Protein AF-A0A935U1V8-F1 (afdb_monomer_lite)

Foldseek 3Di:
DLVVLLVLLLVLLVLLVVLVHHHDNVSSSVLLVVLVVCCVVVVQDDDVVVDPPSVSSSVSSNVVSVVSSVVSNVVVVVVVVDDDDPDPPVPVSVVVVVVVVVVVVVLVVVLVVVCVVVVVVLLVLLVVLVVVPDDDPVSSCVRSVHDPVRVVVSVVVSVVSSVVSVVVVVVVVVVVPDD

Structure (mmCIF, N/CA/C/O backbone):
data_AF-A0A935U1V8-F1
#
_entry.id   AF-A0A935U1V8-F1
#
loop_
_atom_site.group_PDB
_atom_site.id
_atom_site.type_symbol
_atom_site.label_atom_id
_atom_site.label_alt_id
_atom_site.label_comp_id
_atom_site.label_asym_id
_atom_site.label_entity_id
_atom_site.label_seq_id
_atom_site.pdbx_PDB_ins_code
_atom_site.Cartn_x
_atom_site.Cartn_y
_atom_site.Cartn_z
_atom_site.occupancy
_atom_site.B_iso_or_equiv
_atom_site.auth_seq_id
_atom_site.auth_comp_id
_atom_site.auth_asym_id
_atom_site.auth_atom_id
_atom_site.pdbx_PDB_model_num
ATOM 1 N N . MET A 1 1 ? -15.688 22.331 13.327 1.00 74.25 1 MET A N 1
ATOM 2 C CA . MET A 1 1 ? -15.509 20.910 12.973 1.00 74.25 1 MET A CA 1
ATOM 3 C C . MET A 1 1 ? -14.771 20.732 11.642 1.00 74.25 1 MET A C 1
ATOM 5 O O . MET A 1 1 ? -13.612 20.353 11.682 1.00 74.25 1 MET A O 1
ATOM 9 N N . LEU A 1 2 ? -15.346 21.117 10.491 1.00 77.44 2 LEU A N 1
ATOM 10 C CA . LEU A 1 2 ? -14.713 20.985 9.157 1.00 77.44 2 LEU A CA 1
ATOM 11 C C . LEU A 1 2 ? -13.262 21.507 9.075 1.00 77.44 2 LEU A C 1
ATOM 13 O O . LEU A 1 2 ? -12.380 20.807 8.590 1.00 77.44 2 LEU A O 1
ATOM 17 N N . ARG A 1 3 ? -12.987 22.697 9.631 1.00 84.56 3 ARG A N 1
ATOM 18 C CA . ARG A 1 3 ? -11.635 23.295 9.651 1.00 84.56 3 ARG A CA 1
ATOM 19 C C . ARG A 1 3 ? -10.579 22.448 10.373 1.00 84.56 3 ARG A C 1
ATOM 21 O O . ARG A 1 3 ? -9.404 22.580 10.062 1.00 84.56 3 ARG A O 1
ATOM 28 N N . ARG A 1 4 ? -10.981 21.611 11.335 1.00 90.25 4 ARG A N 1
ATOM 29 C CA . ARG A 1 4 ? -10.056 20.770 12.111 1.00 90.25 4 ARG A CA 1
ATOM 30 C C . ARG A 1 4 ? -9.816 19.407 11.462 1.00 90.25 4 ARG A C 1
ATOM 32 O O . ARG A 1 4 ? -8.716 18.879 11.566 1.00 90.25 4 ARG A O 1
ATOM 39 N N . CYS A 1 5 ? -10.797 18.885 10.724 1.00 92.12 5 CYS A N 1
ATOM 40 C CA . CYS A 1 5 ? -10.649 17.631 9.981 1.00 92.12 5 CYS A CA 1
ATOM 41 C C . CYS A 1 5 ? -9.887 17.814 8.658 1.00 92.12 5 CYS A C 1
ATOM 43 O O . CYS A 1 5 ? -9.218 16.886 8.206 1.00 92.12 5 CYS A O 1
ATOM 45 N N . LEU A 1 6 ? -9.953 19.005 8.049 1.00 93.88 6 LEU A N 1
ATOM 46 C CA . LEU A 1 6 ? -9.386 19.256 6.721 1.00 93.88 6 LEU A CA 1
ATOM 47 C C . LEU A 1 6 ? -7.869 18.994 6.628 1.00 93.88 6 LEU A C 1
ATOM 49 O O . LEU A 1 6 ? -7.476 18.295 5.703 1.00 93.88 6 LEU A O 1
ATOM 53 N N . PRO A 1 7 ? -7.005 19.419 7.575 1.00 94.94 7 PRO A N 1
ATOM 54 C CA . PRO A 1 7 ? -5.573 19.105 7.505 1.00 94.94 7 PRO A CA 1
ATOM 55 C C . PRO A 1 7 ? -5.276 17.599 7.511 1.00 94.94 7 PRO A C 1
ATOM 57 O O . PRO A 1 7 ? -4.349 17.137 6.843 1.00 94.94 7 PRO A O 1
ATOM 60 N N . VAL A 1 8 ? -6.072 16.817 8.250 1.00 94.44 8 VAL A N 1
ATOM 61 C CA . VAL A 1 8 ? -5.952 15.354 8.270 1.00 94.44 8 VAL A CA 1
ATOM 62 C C . VAL A 1 8 ? -6.402 14.771 6.936 1.00 94.44 8 VAL A C 1
ATOM 64 O O . VAL A 1 8 ? -5.700 13.928 6.379 1.00 94.44 8 VAL A O 1
ATOM 67 N N . ALA A 1 9 ? -7.529 15.244 6.406 1.00 95.25 9 ALA A N 1
ATOM 68 C CA . ALA A 1 9 ? -8.041 14.814 5.113 1.00 95.25 9 ALA A CA 1
ATOM 69 C C . ALA A 1 9 ? -7.082 15.159 3.967 1.00 95.25 9 ALA A C 1
ATOM 71 O O . ALA A 1 9 ? -6.864 14.320 3.103 1.00 95.25 9 ALA A O 1
ATOM 72 N N . THR A 1 10 ? -6.421 16.319 4.000 1.00 95.75 10 THR A N 1
ATOM 73 C CA . THR A 1 10 ? -5.388 16.697 3.024 1.00 95.75 10 THR A CA 1
ATOM 74 C C . THR A 1 10 ? -4.215 15.727 3.053 1.00 95.75 10 THR A C 1
ATOM 76 O O . THR A 1 10 ? -3.789 15.247 2.005 1.00 95.75 10 THR A O 1
ATOM 79 N N . ARG A 1 11 ? -3.719 15.375 4.245 1.00 94.69 11 ARG A N 1
ATOM 80 C CA . ARG A 1 11 ? -2.642 14.383 4.379 1.00 94.69 11 ARG A CA 1
ATOM 81 C C . ARG A 1 11 ? -3.075 13.005 3.872 1.00 94.69 11 ARG A C 1
ATOM 83 O O . ARG A 1 11 ? -2.288 12.308 3.241 1.00 94.69 11 ARG A O 1
ATOM 90 N N . CYS A 1 12 ? -4.323 12.623 4.126 1.00 95.00 12 CYS A N 1
ATOM 91 C CA . CYS A 1 12 ? -4.887 11.370 3.631 1.00 95.00 12 CYS A CA 1
ATOM 92 C C . CYS A 1 12 ? -5.038 11.374 2.103 1.00 95.00 12 CYS A C 1
ATOM 94 O O . CYS A 1 12 ? -4.641 10.410 1.464 1.00 95.00 12 CYS A O 1
ATOM 96 N N . ALA A 1 13 ? -5.520 12.467 1.509 1.00 94.44 13 ALA A N 1
ATOM 97 C CA . ALA A 1 13 ? -5.625 12.631 0.060 1.00 94.44 13 ALA A CA 1
ATOM 98 C C . ALA A 1 13 ? -4.249 12.589 -0.625 1.00 94.44 13 ALA A C 1
ATOM 100 O O . ALA A 1 13 ? -4.097 11.969 -1.672 1.00 94.44 13 ALA A O 1
ATOM 101 N N . GLN A 1 14 ? -3.219 13.189 -0.018 1.00 93.44 14 GLN A N 1
ATOM 102 C CA . GLN A 1 14 ? -1.837 13.072 -0.499 1.00 93.44 14 GLN A CA 1
ATOM 103 C C . GLN A 1 14 ? -1.340 11.623 -0.464 1.00 93.44 14 GLN A C 1
ATOM 105 O O . GLN A 1 14 ? -0.693 11.173 -1.405 1.00 93.44 14 GLN A O 1
ATOM 110 N N . TRP A 1 15 ? -1.657 10.879 0.595 1.00 90.38 15 TRP A N 1
ATOM 111 C CA . TRP A 1 15 ? -1.290 9.468 0.687 1.00 90.38 15 TRP A CA 1
ATOM 112 C C . TRP A 1 15 ? -2.028 8.604 -0.350 1.00 90.38 15 TRP A C 1
ATOM 114 O O . TRP A 1 15 ? -1.399 7.782 -1.015 1.00 90.38 15 TRP A O 1
ATOM 124 N N . ILE A 1 16 ? -3.326 8.836 -0.560 1.00 90.31 16 ILE A N 1
ATOM 125 C CA . ILE A 1 16 ? -4.102 8.184 -1.626 1.00 90.31 16 ILE A CA 1
ATOM 126 C C . ILE A 1 16 ? -3.464 8.462 -2.996 1.00 90.31 16 ILE A C 1
ATOM 128 O O . ILE A 1 16 ? -3.284 7.537 -3.786 1.00 90.31 16 ILE A O 1
ATOM 132 N N . ALA A 1 17 ? -3.043 9.704 -3.255 1.00 90.56 17 ALA A N 1
ATOM 133 C CA . ALA A 1 17 ? -2.364 10.080 -4.496 1.00 90.56 17 ALA A CA 1
ATOM 134 C C . ALA A 1 17 ? -1.037 9.338 -4.704 1.00 90.56 17 ALA A C 1
ATOM 136 O O . ALA A 1 17 ? -0.758 8.862 -5.800 1.00 90.56 17 ALA A O 1
ATOM 137 N N . GLN A 1 18 ? -0.247 9.161 -3.640 1.00 86.38 18 GLN A N 1
ATOM 138 C CA . GLN A 1 18 ? 0.978 8.351 -3.684 1.00 86.38 18 GLN A CA 1
ATOM 139 C C . GLN A 1 18 ? 0.708 6.874 -4.011 1.00 86.38 18 GLN A C 1
ATOM 141 O O . GLN A 1 18 ? 1.623 6.163 -4.414 1.00 86.38 18 GLN A O 1
ATOM 146 N N . CYS A 1 19 ? -0.533 6.412 -3.842 1.00 85.12 19 CYS A N 1
ATOM 147 C CA . CYS A 1 19 ? -0.981 5.068 -4.196 1.00 85.12 19 CYS A CA 1
ATOM 148 C C . CYS A 1 19 ? -1.738 5.022 -5.540 1.00 85.12 19 CYS A C 1
ATOM 150 O O . CYS A 1 19 ? -2.405 4.027 -5.808 1.00 85.12 19 CYS A O 1
ATOM 152 N N . GLY A 1 20 ? -1.674 6.079 -6.361 1.00 85.19 20 GLY A N 1
ATOM 153 C CA . GLY A 1 20 ? -2.333 6.146 -7.674 1.00 85.19 20 GLY A CA 1
ATOM 154 C C . GLY A 1 20 ? -3.813 6.551 -7.640 1.00 85.19 20 GLY A C 1
ATOM 155 O O . GLY A 1 20 ? -4.518 6.384 -8.631 1.00 85.19 20 GLY A O 1
ATOM 156 N N . GLY A 1 21 ? -4.317 7.052 -6.508 1.00 86.75 21 GLY A N 1
ATOM 157 C CA . GLY A 1 21 ? -5.671 7.603 -6.402 1.00 86.75 21 GLY A CA 1
ATOM 158 C C . GLY A 1 21 ? -5.745 9.112 -6.671 1.00 86.75 21 GLY A C 1
ATOM 159 O O . GLY A 1 21 ? -4.744 9.775 -6.940 1.00 86.75 21 GLY A O 1
ATOM 160 N N . MET A 1 22 ? -6.947 9.683 -6.569 1.00 84.44 22 MET A N 1
ATOM 161 C CA . MET A 1 22 ? -7.145 11.124 -6.743 1.00 84.44 22 MET A CA 1
ATOM 162 C C . MET A 1 22 ? -6.665 11.880 -5.497 1.00 84.44 22 MET A C 1
ATOM 164 O O . MET A 1 22 ? -7.126 11.625 -4.388 1.00 84.44 22 MET A O 1
ATOM 168 N N . GLY A 1 23 ? -5.724 12.806 -5.676 1.00 89.31 23 GLY A N 1
ATOM 169 C CA . GLY A 1 23 ? -5.209 13.665 -4.610 1.00 89.31 23 GLY A CA 1
ATOM 170 C C . GLY A 1 23 ? -5.842 15.053 -4.561 1.00 89.31 23 GLY A C 1
ATOM 171 O O . GLY A 1 23 ? -6.748 15.387 -5.319 1.00 89.31 23 GLY A O 1
ATOM 172 N N . GLY A 1 24 ? -5.288 15.902 -3.694 1.00 91.12 24 GLY A N 1
ATOM 173 C CA . GLY A 1 24 ? -5.556 17.341 -3.695 1.00 91.12 24 GLY A CA 1
ATOM 174 C C . GLY A 1 24 ? -6.667 17.802 -2.750 1.00 91.12 24 GLY A C 1
ATOM 175 O O . GLY A 1 24 ? -7.232 17.038 -1.967 1.00 91.12 24 GLY A O 1
ATOM 176 N N . GLU A 1 25 ? -6.940 19.107 -2.790 1.00 92.88 25 GLU A N 1
ATOM 177 C CA . GLU A 1 25 ? -7.855 19.765 -1.852 1.00 92.88 25 GLU A CA 1
ATOM 178 C C . GLU A 1 25 ? -9.313 19.338 -2.052 1.00 92.88 25 GLU A C 1
ATOM 180 O O . GLU A 1 25 ? -10.038 19.160 -1.073 1.00 92.88 25 GLU A O 1
ATOM 185 N N . LEU A 1 26 ? -9.740 19.134 -3.302 1.00 93.69 26 LEU A N 1
ATOM 186 C CA . LEU A 1 26 ? -11.098 18.683 -3.599 1.00 93.69 26 LEU A CA 1
ATOM 187 C C . LEU A 1 26 ? -11.368 17.319 -2.954 1.00 93.69 26 LEU A C 1
ATOM 189 O O . LEU A 1 26 ? -12.314 17.195 -2.178 1.00 93.69 26 LEU A O 1
ATOM 193 N N . ARG A 1 27 ? -10.463 16.349 -3.146 1.00 95.19 27 ARG A N 1
ATOM 194 C CA . ARG A 1 27 ? -10.563 15.032 -2.502 1.00 95.19 27 ARG A CA 1
ATOM 195 C C . ARG A 1 27 ? -10.555 15.134 -0.979 1.00 95.19 27 ARG A C 1
ATOM 197 O O . ARG A 1 27 ? -11.304 14.437 -0.303 1.00 95.19 27 ARG A O 1
ATOM 204 N N . ALA A 1 28 ? -9.735 16.020 -0.413 1.00 95.88 28 ALA A N 1
ATOM 205 C CA . ALA A 1 28 ? -9.728 16.244 1.030 1.00 95.88 28 ALA A CA 1
ATOM 206 C C . ALA A 1 28 ? -11.100 16.715 1.545 1.00 95.88 28 ALA A C 1
ATOM 208 O O . ALA A 1 28 ? -11.537 16.281 2.609 1.00 95.88 28 ALA A O 1
ATOM 209 N N . ARG A 1 29 ? -11.799 17.578 0.798 1.00 96.25 29 ARG A N 1
ATOM 210 C CA . ARG A 1 29 ? -13.157 18.021 1.149 1.00 96.25 29 ARG A CA 1
ATOM 211 C C . ARG A 1 29 ? -14.172 16.886 1.018 1.00 96.25 29 ARG A C 1
ATOM 213 O O . ARG A 1 29 ? -14.979 16.725 1.931 1.00 96.25 29 ARG A O 1
ATOM 220 N N . GLU A 1 30 ? -14.087 16.089 -0.044 1.00 96.56 30 GLU A N 1
ATOM 221 C CA . GLU A 1 30 ? -14.939 14.909 -0.249 1.00 96.56 30 GLU A CA 1
ATOM 222 C C . GLU A 1 30 ? -14.794 13.901 0.893 1.00 96.56 30 GLU A C 1
ATOM 224 O O . GLU A 1 30 ? -15.790 13.531 1.498 1.00 96.56 30 GLU A O 1
ATOM 229 N N . LEU A 1 31 ? -13.566 13.548 1.295 1.00 96.62 31 LEU A N 1
ATOM 230 C CA . LEU A 1 31 ? -13.332 12.618 2.409 1.00 96.62 31 LEU A CA 1
ATOM 231 C C . LEU A 1 31 ? -14.015 13.066 3.709 1.00 96.62 31 LEU A C 1
ATOM 233 O O . LEU A 1 31 ? -14.500 12.239 4.481 1.00 96.62 31 LEU A O 1
ATOM 237 N N . VAL A 1 32 ? -14.039 14.375 3.971 1.00 97.38 32 VAL A N 1
ATOM 238 C CA . VAL A 1 32 ? -14.717 14.924 5.151 1.00 97.38 32 VAL A CA 1
ATOM 239 C C . VAL A 1 32 ? -16.236 14.891 4.974 1.00 97.38 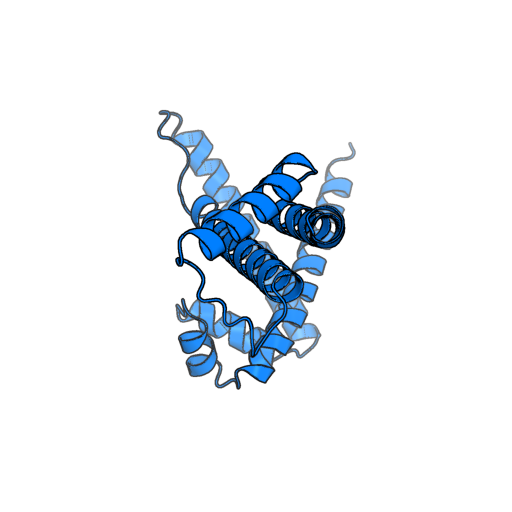32 VAL A C 1
ATOM 241 O O . VAL A 1 32 ? -16.942 14.577 5.932 1.00 97.38 32 VAL A O 1
ATOM 244 N N . GLN A 1 33 ? -16.743 15.224 3.784 1.00 96.81 33 GLN A N 1
ATOM 245 C CA . GLN A 1 33 ? -18.175 15.170 3.477 1.00 96.81 33 GLN A CA 1
ATOM 246 C C . GLN A 1 33 ? -18.715 13.742 3.573 1.00 96.81 33 GLN A C 1
ATOM 248 O O . GLN A 1 33 ? -19.730 13.547 4.235 1.00 96.81 33 GLN A O 1
ATOM 253 N N . ASP A 1 34 ? -18.005 12.767 3.011 1.00 96.81 34 ASP A N 1
ATOM 254 C CA . ASP A 1 34 ? -18.352 11.347 3.057 1.00 96.81 34 ASP A CA 1
ATOM 255 C C . ASP A 1 34 ? -18.424 10.858 4.502 1.00 96.81 34 ASP A C 1
ATOM 257 O O . ASP A 1 34 ? -19.451 10.343 4.931 1.00 96.81 34 ASP A O 1
ATOM 261 N N . ALA A 1 35 ? -17.378 11.108 5.298 1.00 97.06 35 ALA A N 1
ATOM 262 C CA . ALA A 1 35 ? -17.356 10.698 6.700 1.00 97.06 35 ALA A CA 1
ATOM 263 C C . ALA A 1 35 ? -18.522 11.310 7.500 1.00 97.06 35 ALA A C 1
ATOM 265 O O . ALA A 1 35 ? -19.161 10.625 8.295 1.00 97.06 35 ALA A O 1
ATOM 266 N N . LEU A 1 36 ? -18.829 12.594 7.282 1.00 96.75 36 LEU A N 1
ATOM 267 C CA . LEU A 1 36 ? -19.969 13.252 7.927 1.00 96.75 36 LEU A CA 1
ATOM 268 C C . LEU A 1 36 ? -21.310 12.673 7.470 1.00 96.75 36 LEU A C 1
ATOM 270 O O . LEU A 1 36 ? -22.213 12.507 8.293 1.00 96.75 36 LEU A O 1
ATOM 274 N N . ALA A 1 37 ? -21.452 12.400 6.173 1.00 96.38 37 ALA A N 1
ATOM 275 C CA . ALA A 1 37 ? -22.656 11.821 5.601 1.00 96.38 37 ALA A CA 1
ATOM 276 C C . ALA A 1 37 ? -22.895 10.415 6.158 1.00 96.38 37 ALA A C 1
ATOM 278 O O . ALA A 1 37 ? -23.999 10.136 6.619 1.00 96.38 37 ALA A O 1
ATOM 279 N N . ASP A 1 38 ? -21.862 9.575 6.222 1.00 96.75 38 ASP A N 1
ATOM 280 C CA . ASP A 1 38 ? -21.970 8.216 6.749 1.00 96.75 38 ASP A CA 1
ATOM 281 C C . ASP A 1 38 ? -22.385 8.188 8.214 1.00 96.75 38 ASP A C 1
ATOM 283 O O . ASP A 1 38 ? -23.273 7.423 8.592 1.00 96.75 38 ASP A O 1
ATOM 287 N N . THR A 1 39 ? -21.754 9.022 9.046 1.00 96.56 39 THR A N 1
ATOM 288 C CA . THR A 1 39 ? -22.101 9.114 10.465 1.00 96.56 39 THR A CA 1
ATOM 289 C C . THR A 1 39 ? -23.533 9.615 10.626 1.00 96.56 39 THR A C 1
ATOM 291 O O . THR A 1 39 ? -24.290 9.071 11.426 1.00 96.56 39 THR A O 1
ATOM 294 N N . ARG A 1 40 ? -23.955 10.610 9.833 1.00 96.38 40 ARG A N 1
ATOM 295 C CA . ARG A 1 40 ? -25.331 11.132 9.871 1.00 96.38 40 ARG A CA 1
ATOM 296 C C . ARG A 1 40 ? -26.366 10.101 9.414 1.00 96.38 40 ARG A C 1
ATOM 298 O O . ARG A 1 40 ? -27.469 10.084 9.951 1.00 96.38 40 ARG A O 1
ATOM 305 N N . MET A 1 41 ? -26.033 9.283 8.420 1.00 96.19 41 MET A N 1
ATOM 306 C CA . MET A 1 41 ? -26.904 8.225 7.896 1.00 96.19 41 MET A CA 1
ATOM 307 C C . MET A 1 41 ? -26.864 6.943 8.743 1.00 96.19 41 MET A C 1
ATOM 309 O O . MET A 1 41 ? -27.606 6.010 8.454 1.00 96.19 41 MET A O 1
ATOM 313 N N . GLY A 1 42 ? -26.016 6.878 9.775 1.00 94.50 42 GLY A N 1
ATOM 314 C CA . GLY A 1 42 ? -25.854 5.693 10.620 1.00 94.50 42 GLY A CA 1
ATOM 315 C C . GLY A 1 42 ? -25.068 4.553 9.963 1.00 94.50 42 GLY A C 1
ATOM 316 O O . GLY A 1 42 ? -25.026 3.455 10.510 1.00 94.50 42 GLY A O 1
ATOM 317 N N . MET A 1 43 ? -24.423 4.796 8.817 1.00 96.19 43 MET A N 1
ATOM 318 C CA . MET A 1 43 ? 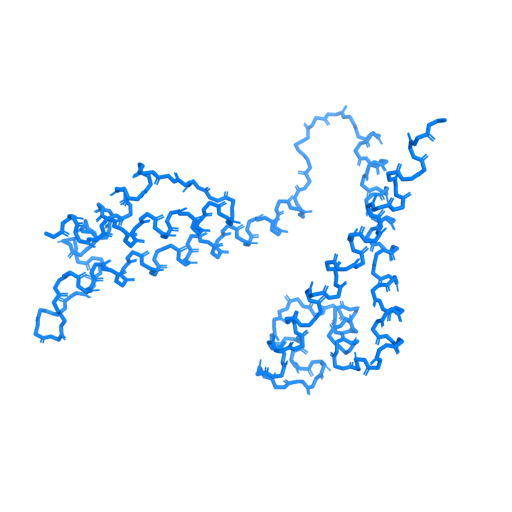-23.526 3.825 8.172 1.00 96.19 43 MET A CA 1
ATOM 319 C C . MET A 1 43 ? -22.224 3.655 8.964 1.00 96.19 43 MET A C 1
ATOM 321 O O . MET A 1 43 ? -21.634 2.577 8.973 1.00 96.19 43 MET A O 1
ATOM 325 N N . LEU A 1 44 ? -21.799 4.707 9.670 1.00 94.88 44 LEU A N 1
ATOM 326 C CA . LEU A 1 44 ? -20.757 4.636 10.688 1.00 94.88 44 LEU A CA 1
ATOM 327 C C 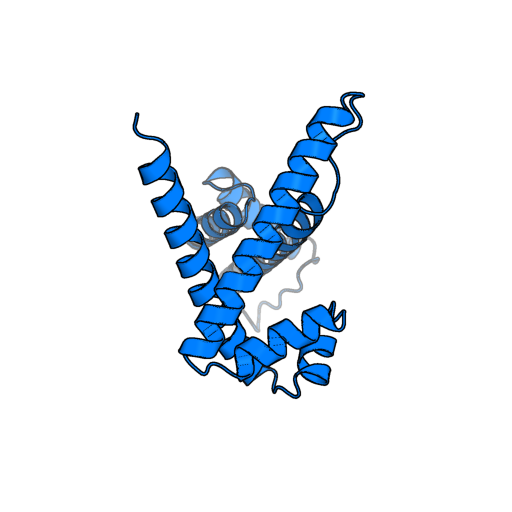. LEU A 1 44 ? -21.387 4.813 12.066 1.00 94.88 44 LEU A C 1
ATOM 329 O O . LEU A 1 44 ? -21.866 5.895 12.406 1.00 94.88 44 LEU A O 1
ATOM 333 N N . ALA A 1 45 ? -21.365 3.744 12.862 1.00 95.69 45 ALA A N 1
ATOM 334 C CA . ALA A 1 45 ? -21.839 3.787 14.236 1.00 95.69 45 ALA A CA 1
ATOM 335 C C . ALA A 1 45 ? -20.969 4.751 15.059 1.00 95.69 45 ALA A C 1
ATOM 337 O O . ALA A 1 45 ? -19.752 4.576 15.172 1.00 95.69 45 ALA A O 1
ATOM 338 N N . TRP A 1 46 ? -21.607 5.768 15.633 1.00 97.44 46 TRP A N 1
ATOM 339 C CA . TRP A 1 46 ? -20.973 6.738 16.513 1.00 97.44 46 TRP A CA 1
ATOM 340 C C . TRP A 1 46 ? -21.682 6.753 17.862 1.00 97.44 46 TRP A C 1
ATOM 342 O O . TRP A 1 46 ? -22.888 6.972 17.934 1.00 97.44 46 TRP A O 1
ATOM 352 N N . ASP A 1 47 ? -20.902 6.540 18.917 1.00 96.12 47 ASP A N 1
ATOM 353 C CA . ASP A 1 47 ? -21.335 6.712 20.296 1.00 96.12 47 ASP A CA 1
ATOM 354 C C . ASP A 1 47 ? -20.765 8.036 20.852 1.00 96.12 47 ASP A C 1
ATOM 356 O O . ASP A 1 47 ? -19.537 8.163 20.982 1.00 96.12 47 ASP A O 1
ATOM 360 N N . PRO A 1 48 ? -21.622 9.030 21.161 1.00 96.44 48 PRO A N 1
ATOM 361 C CA . PRO A 1 48 ? -21.188 10.317 21.691 1.00 96.44 48 PRO A CA 1
ATOM 362 C C . PRO A 1 48 ? -20.591 10.231 23.101 1.00 96.44 48 PRO A C 1
ATOM 364 O O . PRO A 1 48 ? -19.802 11.111 23.451 1.00 96.44 48 PRO A O 1
ATOM 367 N N . GLU A 1 49 ? -20.930 9.211 23.897 1.00 96.94 49 GLU A N 1
ATOM 368 C CA . GLU A 1 49 ? -20.393 9.042 25.255 1.00 96.94 49 GLU A CA 1
ATOM 369 C C . GLU A 1 49 ? -18.963 8.494 25.223 1.00 96.94 49 GLU A C 1
ATOM 371 O O . GLU A 1 49 ? -18.107 8.914 26.004 1.00 96.94 49 GLU A O 1
ATOM 376 N N . SER A 1 50 ? -18.673 7.601 24.273 1.00 96.88 50 SER A N 1
ATOM 377 C CA . SER A 1 50 ? -17.346 7.007 24.107 1.00 96.88 50 SER A CA 1
ATOM 378 C C . SER A 1 50 ? -16.347 7.930 23.402 1.00 96.88 50 SER A C 1
ATOM 380 O O . SER A 1 50 ? -15.164 7.959 23.763 1.00 96.88 50 SER A O 1
ATOM 382 N N . LYS A 1 51 ? -16.771 8.670 22.365 1.00 96.31 51 LYS A N 1
ATOM 383 C CA . LYS A 1 51 ? -15.837 9.433 21.522 1.00 96.31 51 LYS A CA 1
ATOM 384 C C . LYS A 1 51 ? -16.43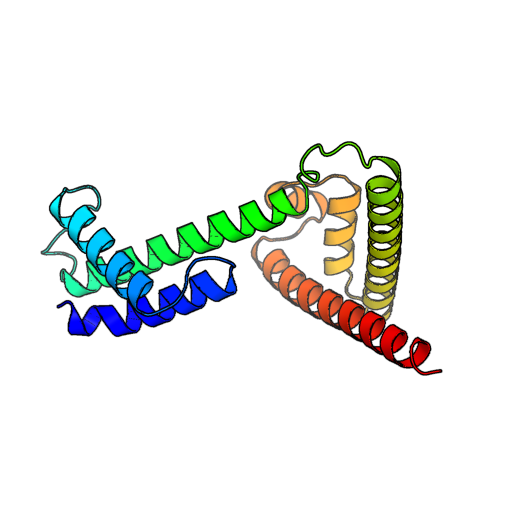9 10.739 20.988 1.00 96.31 51 LYS A C 1
ATOM 386 O O . LYS A 1 51 ? -17.511 10.716 20.387 1.00 96.31 51 LYS A O 1
ATOM 391 N N . PRO A 1 52 ? -15.713 11.874 21.062 1.00 96.94 52 PRO A N 1
ATOM 392 C CA . PRO A 1 52 ? -16.140 13.112 20.416 1.00 96.94 52 PRO A CA 1
ATOM 393 C C . PRO A 1 52 ? -16.300 12.947 18.901 1.00 96.94 52 PRO A C 1
ATOM 395 O O . PRO A 1 52 ? -15.449 12.340 18.245 1.00 96.94 52 PRO A O 1
ATOM 398 N N . LEU A 1 53 ? -17.335 13.571 18.330 1.00 95.44 53 LEU A N 1
ATOM 399 C CA . LEU A 1 53 ? -17.651 13.478 16.900 1.00 95.44 53 LEU A CA 1
ATOM 400 C C . LEU A 1 53 ? -16.446 13.808 16.001 1.00 95.44 53 LEU A C 1
ATOM 402 O O . LEU A 1 53 ? -16.195 13.126 15.016 1.00 95.44 53 LEU A O 1
ATOM 406 N N . GLU A 1 54 ? -15.659 14.828 16.351 1.00 96.56 54 GLU A N 1
ATOM 407 C CA . GLU A 1 54 ? -14.458 15.208 15.594 1.00 96.56 54 GLU A CA 1
ATOM 408 C C . GLU A 1 54 ? -13.436 14.064 15.503 1.00 96.56 54 GLU A C 1
ATOM 410 O O . GLU A 1 54 ? -12.922 13.781 14.422 1.00 96.56 54 GLU A O 1
ATOM 415 N N . ALA A 1 55 ? -13.180 13.373 16.617 1.00 94.94 55 ALA A N 1
ATOM 416 C CA . ALA A 1 55 ? -12.265 12.239 16.650 1.00 94.94 55 ALA A CA 1
ATOM 417 C C . ALA A 1 55 ? -12.823 11.046 15.859 1.00 94.94 55 ALA A C 1
ATOM 419 O O . ALA A 1 55 ? -12.078 10.407 15.119 1.00 94.94 55 ALA A O 1
ATOM 420 N N . HIS A 1 56 ? -14.132 10.786 15.955 1.00 97.19 56 HIS A N 1
ATOM 421 C CA . HIS A 1 56 ? -14.801 9.753 15.159 1.00 97.19 56 HIS A CA 1
ATOM 422 C C . HIS A 1 56 ? -14.661 10.016 13.650 1.00 97.19 56 HIS A C 1
ATOM 424 O O . HIS A 1 56 ? -14.252 9.128 12.905 1.00 97.19 56 HIS A O 1
ATOM 430 N N . ILE A 1 57 ? -14.902 11.252 13.203 1.00 97.56 57 ILE A N 1
ATOM 431 C CA . ILE A 1 57 ? -14.755 11.633 11.792 1.00 97.56 57 ILE A CA 1
ATOM 432 C C . ILE A 1 57 ? -13.302 11.536 11.318 1.00 97.56 57 ILE A C 1
ATOM 434 O O . ILE A 1 57 ? -13.050 11.082 10.205 1.00 97.56 57 ILE A O 1
ATOM 438 N N . ILE A 1 58 ? -12.325 11.914 12.147 1.00 97.00 58 ILE A N 1
ATOM 439 C CA . ILE A 1 58 ? -10.902 11.737 11.816 1.00 97.00 58 ILE A CA 1
ATOM 440 C C . ILE A 1 58 ? -10.564 10.257 11.599 1.00 97.00 58 ILE A C 1
ATOM 442 O O . ILE A 1 58 ? -9.842 9.923 10.655 1.00 97.00 58 ILE A O 1
ATOM 446 N N . ASP A 1 59 ? -11.081 9.371 12.448 1.00 96.00 59 ASP A N 1
ATOM 447 C CA . ASP A 1 59 ? -10.861 7.933 12.311 1.00 96.00 59 ASP A CA 1
ATOM 448 C C . ASP A 1 59 ? -11.540 7.375 11.057 1.00 96.00 59 ASP A C 1
ATOM 450 O O . ASP A 1 59 ? -10.911 6.615 10.318 1.00 96.00 59 ASP A O 1
ATOM 454 N N . ALA A 1 60 ? -12.761 7.823 10.757 1.00 97.31 60 ALA A N 1
ATOM 455 C CA . ALA A 1 60 ? -13.475 7.483 9.530 1.00 97.31 60 ALA A CA 1
ATOM 456 C C . ALA A 1 60 ? -12.693 7.894 8.270 1.00 97.31 60 ALA A C 1
ATOM 458 O O . ALA A 1 60 ? -12.486 7.075 7.374 1.00 97.31 60 ALA A O 1
ATOM 459 N N . ILE A 1 61 ? -12.173 9.128 8.230 1.00 97.38 61 ILE A N 1
ATOM 460 C CA . ILE A 1 61 ? -11.334 9.634 7.129 1.00 97.38 61 ILE A CA 1
ATOM 461 C C . ILE A 1 61 ? -10.092 8.754 6.947 1.00 97.38 61 ILE A C 1
ATOM 463 O O . ILE A 1 61 ? -9.770 8.351 5.829 1.00 97.38 61 ILE A O 1
ATOM 467 N N . ARG A 1 62 ? -9.388 8.426 8.039 1.00 96.12 62 ARG A N 1
ATOM 468 C CA . ARG A 1 62 ? -8.184 7.577 7.998 1.00 96.12 62 ARG A CA 1
ATOM 469 C C . ARG A 1 62 ? -8.490 6.160 7.534 1.00 96.12 62 ARG A C 1
ATOM 471 O O . ARG A 1 62 ? -7.683 5.567 6.817 1.00 96.12 62 ARG A O 1
ATOM 478 N N . TRP A 1 63 ? -9.608 5.599 7.986 1.00 95.62 63 TRP A N 1
ATOM 479 C CA . TRP A 1 63 ? -10.043 4.267 7.592 1.00 95.62 63 TRP A CA 1
ATOM 480 C C . TRP A 1 63 ? -10.363 4.227 6.096 1.00 95.62 63 TRP A C 1
ATOM 482 O O . TRP A 1 63 ? -9.768 3.413 5.393 1.00 95.62 63 TRP A O 1
ATOM 492 N N . ARG A 1 64 ? -11.171 5.174 5.599 1.00 94.81 64 ARG A N 1
ATOM 493 C CA . ARG A 1 64 ? -11.505 5.312 4.171 1.00 94.81 64 ARG A CA 1
ATOM 494 C C . ARG A 1 64 ? -10.260 5.486 3.309 1.00 94.81 64 ARG A C 1
ATOM 496 O O . ARG A 1 64 ? -10.080 4.760 2.341 1.00 94.81 64 ARG A O 1
ATOM 503 N N . ALA A 1 65 ? -9.356 6.382 3.700 1.00 93.69 65 ALA A N 1
ATOM 504 C CA . ALA A 1 65 ? -8.130 6.615 2.946 1.00 93.69 65 ALA A CA 1
ATOM 505 C C . ALA A 1 65 ? -7.231 5.376 2.875 1.00 93.69 65 ALA A C 1
ATOM 507 O O . ALA A 1 65 ? -6.636 5.096 1.834 1.00 93.69 65 ALA A O 1
ATOM 508 N N . ARG A 1 66 ? -7.149 4.608 3.968 1.00 92.31 66 ARG A N 1
ATOM 509 C CA . ARG A 1 66 ? -6.420 3.337 3.987 1.00 92.31 66 ARG A CA 1
ATOM 510 C C . ARG A 1 66 ? -7.102 2.289 3.111 1.00 92.31 66 ARG A C 1
ATOM 512 O O . ARG A 1 66 ? -6.394 1.545 2.439 1.00 92.31 66 ARG A O 1
ATOM 519 N N . ASP A 1 67 ? -8.428 2.202 3.145 1.00 91.62 67 ASP A N 1
ATOM 520 C CA . ASP A 1 67 ? -9.179 1.253 2.325 1.00 91.62 67 ASP A CA 1
ATOM 521 C C . ASP A 1 67 ? -9.022 1.561 0.832 1.00 91.62 67 ASP A C 1
ATOM 523 O O . ASP A 1 67 ? -8.573 0.703 0.079 1.00 91.62 67 ASP A O 1
ATOM 527 N N . GLU A 1 68 ? -9.226 2.816 0.427 1.00 91.88 68 GLU A N 1
ATOM 528 C CA . GLU A 1 68 ? -9.021 3.269 -0.951 1.00 91.88 68 GLU A CA 1
ATOM 529 C C . GLU A 1 68 ? -7.578 3.026 -1.416 1.00 91.88 68 GLU A C 1
ATOM 531 O O . GLU A 1 68 ? -7.355 2.456 -2.482 1.00 91.88 68 GLU A O 1
ATOM 536 N N . SER A 1 69 ? -6.583 3.359 -0.587 1.00 88.94 69 SER A N 1
ATOM 537 C CA . SER A 1 69 ? -5.173 3.095 -0.912 1.00 88.94 69 SER A CA 1
ATOM 538 C C . SER A 1 69 ? -4.896 1.600 -1.099 1.00 88.94 69 SER A C 1
ATOM 540 O O . SER A 1 69 ? -4.157 1.218 -2.004 1.00 88.94 69 SER A O 1
ATOM 542 N N . ARG A 1 70 ? -5.497 0.731 -0.273 1.00 86.88 70 ARG A N 1
ATOM 543 C CA . ARG A 1 70 ? -5.369 -0.730 -0.408 1.00 86.88 70 ARG A CA 1
ATOM 544 C C . ARG A 1 70 ? -6.045 -1.244 -1.670 1.00 86.88 70 ARG A C 1
ATOM 546 O O . ARG A 1 70 ? -5.477 -2.108 -2.331 1.00 86.88 70 ARG A O 1
ATOM 553 N N . GLN A 1 71 ? -7.236 -0.744 -1.990 1.00 83.44 71 GLN A N 1
ATOM 554 C CA . GLN A 1 71 ? -7.934 -1.101 -3.221 1.00 83.44 71 GLN A CA 1
ATOM 555 C C . GLN A 1 71 ? -7.084 -0.722 -4.432 1.00 83.44 71 GLN A C 1
ATOM 557 O O . GLN A 1 71 ? -6.842 -1.570 -5.278 1.00 83.44 71 GLN A O 1
ATOM 562 N N . ARG A 1 72 ? -6.518 0.488 -4.456 1.00 80.00 72 ARG A N 1
ATOM 563 C CA . ARG A 1 72 ? -5.644 0.935 -5.548 1.00 80.00 72 ARG A CA 1
ATOM 564 C C . ARG A 1 72 ? -4.362 0.127 -5.654 1.00 80.00 72 ARG A C 1
ATOM 566 O O . ARG A 1 72 ? -4.002 -0.269 -6.749 1.00 80.00 72 ARG A O 1
ATOM 573 N N . GLN A 1 73 ? -3.716 -0.203 -4.540 1.00 75.44 73 GLN A N 1
ATOM 574 C CA . GLN A 1 73 ? -2.547 -1.087 -4.564 1.00 75.44 73 GLN A CA 1
ATOM 575 C C . GLN A 1 73 ? -2.878 -2.486 -5.101 1.00 75.44 73 GLN A C 1
ATOM 577 O O . GLN A 1 73 ? -2.033 -3.096 -5.747 1.00 75.44 73 GLN A O 1
ATOM 582 N N . ARG A 1 74 ? -4.097 -2.990 -4.864 1.00 71.38 74 ARG A N 1
ATOM 583 C CA . ARG A 1 74 ? -4.577 -4.241 -5.472 1.00 71.38 74 ARG A CA 1
ATOM 584 C C . ARG A 1 74 ? -4.882 -4.072 -6.956 1.00 71.38 74 ARG A C 1
ATOM 586 O O . ARG A 1 74 ? -4.569 -4.971 -7.721 1.00 71.38 74 ARG A O 1
ATOM 593 N N . THR A 1 75 ? -5.473 -2.948 -7.356 1.00 61.25 75 THR A N 1
ATOM 594 C CA . THR A 1 75 ? -5.780 -2.663 -8.762 1.00 61.25 75 THR A CA 1
ATOM 595 C C . THR A 1 75 ? -4.516 -2.442 -9.581 1.00 61.25 75 THR A C 1
ATOM 597 O O . THR A 1 75 ? -4.445 -2.990 -10.659 1.00 61.25 75 THR A O 1
ATOM 600 N N . VAL A 1 76 ? -3.490 -1.757 -9.066 1.00 57.44 76 VAL A N 1
ATOM 601 C CA . VAL A 1 76 ? -2.187 -1.618 -9.749 1.00 57.44 76 VAL A CA 1
ATOM 602 C C . VAL A 1 76 ? -1.550 -2.990 -9.990 1.00 57.44 76 VAL A C 1
ATOM 604 O O . VAL A 1 76 ? -1.083 -3.251 -11.087 1.00 57.44 76 VAL A O 1
ATOM 607 N N . TRP A 1 77 ? -1.630 -3.899 -9.012 1.00 51.50 77 TRP A N 1
ATOM 608 C CA . TRP A 1 77 ? -1.207 -5.296 -9.179 1.00 51.50 77 TRP A CA 1
ATOM 609 C C . TRP A 1 77 ? -2.026 -6.070 -10.222 1.00 51.50 77 TRP A C 1
ATOM 611 O O . TRP A 1 77 ? -1.520 -7.012 -10.822 1.00 51.50 77 TRP A O 1
ATOM 621 N N . LEU A 1 78 ? -3.301 -5.715 -10.399 1.00 48.19 78 LEU A N 1
ATOM 622 C CA . LEU A 1 78 ? -4.200 -6.344 -11.363 1.00 48.19 78 LEU A CA 1
ATOM 623 C C . LEU A 1 78 ? -4.092 -5.722 -12.755 1.00 48.19 78 LEU A C 1
ATOM 625 O O . LEU A 1 78 ? -4.211 -6.474 -13.703 1.00 48.19 78 LEU A O 1
ATOM 629 N N . ASP A 1 79 ? -3.837 -4.422 -12.896 1.00 45.34 79 ASP A N 1
ATOM 630 C CA . ASP A 1 79 ? -3.601 -3.753 -14.183 1.00 45.34 79 ASP A CA 1
ATOM 631 C C . ASP A 1 79 ? -2.199 -4.074 -14.728 1.00 45.34 79 ASP A C 1
ATOM 633 O O . ASP A 1 79 ? -2.056 -4.240 -15.931 1.00 45.34 79 ASP A O 1
ATOM 637 N N . GLU A 1 80 ? -1.189 -4.310 -13.875 1.00 48.41 80 GLU A N 1
ATOM 638 C CA . GLU A 1 80 ? 0.061 -4.975 -14.305 1.00 48.41 80 GLU A CA 1
ATOM 639 C C . GLU A 1 80 ? -0.172 -6.430 -14.765 1.00 48.41 80 GLU A C 1
ATOM 641 O O . GLU A 1 80 ? 0.654 -6.988 -15.481 1.00 48.41 80 GLU A O 1
ATOM 646 N N . ALA A 1 81 ? -1.294 -7.054 -14.386 1.00 49.97 81 ALA A N 1
ATOM 647 C CA . ALA A 1 81 ? -1.653 -8.424 -14.760 1.00 49.97 81 ALA A CA 1
ATOM 648 C C . ALA A 1 81 ? -2.794 -8.514 -15.796 1.00 49.97 81 ALA A C 1
ATOM 650 O O . ALA A 1 81 ? -3.139 -9.616 -16.233 1.00 49.97 81 ALA A O 1
ATOM 651 N N . ARG A 1 82 ? -3.408 -7.391 -16.192 1.00 43.19 82 ARG A N 1
ATOM 652 C CA . ARG A 1 82 ? -4.563 -7.357 -17.091 1.00 43.19 82 ARG A CA 1
ATOM 653 C C . ARG A 1 82 ? -4.150 -6.679 -18.386 1.00 43.19 82 ARG A C 1
ATOM 655 O O . ARG A 1 82 ? -3.939 -5.477 -18.445 1.00 43.19 82 ARG A O 1
ATOM 662 N N . ALA A 1 83 ? -4.037 -7.546 -19.383 1.00 45.16 83 ALA A N 1
ATOM 663 C CA . ALA A 1 83 ? -3.689 -7.312 -20.770 1.00 45.16 83 ALA A CA 1
ATOM 664 C C . ALA A 1 83 ? -4.222 -5.995 -21.372 1.00 45.16 83 ALA A C 1
ATOM 666 O O . ALA A 1 83 ? -5.325 -5.563 -21.014 1.00 45.16 83 ALA A O 1
ATOM 667 N N . PRO A 1 84 ? -3.473 -5.419 -22.333 1.00 46.69 84 PRO A N 1
ATOM 668 C CA . PRO A 1 84 ? -3.896 -4.245 -23.080 1.00 46.69 84 PRO A CA 1
ATOM 669 C C . PRO A 1 84 ? -5.252 -4.480 -23.752 1.00 46.69 84 PRO A C 1
ATOM 671 O O . PRO A 1 84 ? -5.618 -5.604 -24.113 1.00 46.69 84 PRO A O 1
ATOM 674 N N . GLU A 1 85 ? -6.010 -3.390 -23.880 1.00 46.81 85 GLU A N 1
ATOM 675 C CA . GLU A 1 85 ? -7.212 -3.325 -24.702 1.00 46.81 85 GLU A CA 1
ATOM 676 C C . GLU A 1 85 ? -6.959 -4.008 -26.050 1.00 46.81 85 GLU A C 1
ATOM 678 O O . GLU A 1 85 ? -5.955 -3.755 -26.707 1.00 46.81 85 GLU A O 1
ATOM 683 N N . LEU A 1 86 ? -7.884 -4.888 -26.442 1.00 45.53 86 LEU A N 1
ATOM 684 C CA . LEU A 1 86 ? -7.910 -5.564 -27.736 1.00 45.53 86 LEU A CA 1
ATOM 685 C C . LEU A 1 86 ? -8.073 -4.535 -28.865 1.00 45.53 86 LEU A C 1
ATOM 687 O O . LEU A 1 86 ? -9.164 -4.337 -29.399 1.00 45.53 86 LEU A O 1
ATOM 691 N N . THR A 1 87 ? -6.972 -3.900 -29.236 1.00 45.66 87 THR A N 1
ATOM 692 C CA . THR A 1 87 ? -6.722 -3.417 -30.586 1.00 45.66 87 THR A CA 1
ATOM 693 C C . THR A 1 87 ? -5.811 -4.424 -31.268 1.00 45.66 87 THR A C 1
ATOM 695 O O . THR A 1 87 ? -4.869 -4.936 -30.673 1.00 45.66 87 THR A O 1
ATOM 698 N N . ASP A 1 88 ? -6.161 -4.773 -32.499 1.00 49.91 88 ASP A N 1
ATOM 699 C CA . ASP A 1 88 ? -5.531 -5.800 -33.324 1.00 49.91 88 ASP A CA 1
ATOM 700 C C . ASP A 1 88 ? -4.123 -5.368 -33.788 1.00 49.91 88 ASP A C 1
ATOM 702 O O . ASP A 1 88 ? -3.908 -5.099 -34.962 1.00 49.91 88 ASP A O 1
ATOM 706 N N . ASP A 1 89 ? -3.176 -5.262 -32.847 1.00 50.25 89 ASP A N 1
ATOM 707 C CA . ASP A 1 89 ? -1.742 -5.002 -33.078 1.00 50.25 89 ASP A CA 1
ATOM 708 C C . ASP A 1 89 ? -0.873 -6.058 -32.354 1.00 50.25 89 ASP A C 1
ATOM 710 O O . ASP A 1 89 ? 0.179 -5.817 -31.762 1.00 50.25 89 ASP A O 1
ATOM 714 N N . SER A 1 90 ? -1.338 -7.309 -32.435 1.00 55.69 90 SER A N 1
ATOM 715 C CA . SER A 1 90 ? -0.893 -8.461 -31.636 1.00 55.69 90 SER A CA 1
ATOM 716 C C . SER A 1 90 ? 0.589 -8.853 -31.730 1.00 55.69 90 SER A C 1
ATOM 718 O O . SER A 1 90 ? 1.015 -9.737 -30.988 1.00 55.69 90 SER A O 1
ATOM 720 N N . ALA A 1 91 ? 1.373 -8.301 -32.657 1.00 57.28 91 ALA A N 1
ATOM 721 C CA . ALA A 1 91 ? 2.794 -8.629 -32.804 1.00 57.28 91 ALA A CA 1
ATOM 722 C C . ALA A 1 91 ? 3.688 -7.733 -31.932 1.00 57.28 91 ALA A C 1
ATOM 724 O O . ALA A 1 91 ? 4.593 -8.244 -31.278 1.00 57.28 91 ALA A O 1
ATOM 725 N N . TRP A 1 92 ? 3.386 -6.433 -31.870 1.00 52.62 92 TRP A N 1
ATOM 726 C CA . TRP A 1 92 ? 4.146 -5.459 -31.085 1.00 52.62 92 TRP A CA 1
ATOM 727 C C . TRP A 1 92 ? 3.933 -5.660 -29.579 1.00 52.62 92 TRP A C 1
ATOM 729 O O . TRP A 1 92 ? 4.891 -5.663 -28.808 1.00 52.62 92 TRP A O 1
ATOM 739 N N . ASP A 1 93 ? 2.695 -5.954 -29.174 1.00 54.28 93 ASP A N 1
ATOM 740 C CA . ASP A 1 93 ? 2.354 -6.236 -27.774 1.00 54.28 93 ASP A CA 1
ATOM 741 C C . ASP A 1 93 ? 2.988 -7.539 -27.264 1.00 54.28 93 ASP A C 1
ATOM 743 O O . ASP A 1 93 ? 3.373 -7.632 -26.099 1.00 54.28 93 ASP A O 1
ATOM 747 N N . ARG A 1 94 ? 3.145 -8.550 -28.133 1.00 61.19 94 ARG A N 1
ATOM 748 C CA . ARG A 1 94 ? 3.850 -9.797 -27.785 1.00 61.19 94 ARG A CA 1
ATOM 749 C C . ARG A 1 94 ? 5.344 -9.567 -27.605 1.00 61.19 94 ARG A C 1
ATOM 751 O O . ARG A 1 94 ? 5.901 -10.040 -26.622 1.00 61.19 94 ARG A O 1
ATOM 758 N N . GLU A 1 95 ? 5.970 -8.820 -28.509 1.00 66.62 95 GLU A N 1
ATOM 759 C CA . GLU A 1 95 ? 7.397 -8.500 -28.426 1.00 66.62 95 GLU A CA 1
ATOM 760 C C . GLU A 1 95 ? 7.715 -7.647 -27.186 1.00 66.62 95 GLU A C 1
ATOM 762 O O . GLU A 1 95 ? 8.686 -7.916 -26.476 1.00 66.62 95 GLU A O 1
ATOM 767 N N . GLN A 1 96 ? 6.859 -6.672 -26.856 1.00 66.12 96 GLN A N 1
ATOM 768 C CA . GLN A 1 96 ? 6.997 -5.899 -25.620 1.00 66.12 96 GLN A CA 1
ATOM 769 C C . GLN A 1 96 ? 6.787 -6.758 -24.368 1.00 66.12 96 GLN A C 1
ATOM 771 O O . GLN A 1 96 ? 7.605 -6.686 -23.451 1.00 66.12 96 GLN A O 1
ATOM 776 N N . ALA A 1 97 ? 5.759 -7.610 -24.334 1.00 65.75 97 ALA A N 1
ATOM 777 C CA . ALA A 1 97 ? 5.518 -8.503 -23.201 1.00 65.75 97 ALA A CA 1
ATOM 778 C C . ALA A 1 97 ? 6.661 -9.516 -22.998 1.00 65.75 97 ALA A C 1
ATOM 780 O O . ALA A 1 97 ? 7.051 -9.796 -21.862 1.00 65.75 97 ALA A O 1
ATOM 781 N N . GLU A 1 98 ? 7.239 -10.044 -24.080 1.00 71.69 98 GLU A N 1
ATOM 782 C CA . GLU A 1 98 ? 8.418 -10.914 -24.030 1.00 71.69 98 GLU A CA 1
ATOM 783 C C . GLU A 1 98 ? 9.643 -10.161 -23.493 1.00 71.69 98 GLU A C 1
ATOM 785 O O . GLU A 1 98 ? 10.305 -10.646 -22.572 1.00 71.69 98 GLU A O 1
ATOM 790 N N . ALA A 1 99 ? 9.901 -8.940 -23.972 1.00 71.50 99 ALA A N 1
ATOM 791 C CA . ALA A 1 99 ? 11.001 -8.107 -23.486 1.00 71.50 99 ALA A CA 1
ATOM 792 C C . ALA A 1 99 ? 10.843 -7.712 -22.003 1.00 71.50 99 ALA A C 1
ATOM 794 O O . ALA A 1 99 ? 11.826 -7.668 -21.252 1.00 71.50 99 ALA A O 1
ATOM 795 N N . GLU A 1 100 ? 9.619 -7.434 -21.553 1.00 73.50 100 GLU A N 1
ATOM 796 C CA . GLU A 1 100 ? 9.310 -7.155 -20.148 1.00 73.50 100 GLU A CA 1
ATOM 797 C C . GLU A 1 100 ? 9.470 -8.395 -19.270 1.00 73.50 100 GLU A C 1
ATOM 799 O O . GLU A 1 100 ? 10.064 -8.309 -18.190 1.00 73.50 100 GLU A O 1
ATOM 804 N N . SER A 1 101 ? 9.026 -9.555 -19.757 1.00 75.75 101 SER A N 1
ATOM 805 C CA . SER A 1 101 ? 9.218 -10.846 -19.098 1.00 75.75 101 SER A CA 1
ATOM 806 C C . SER A 1 101 ? 10.705 -11.170 -18.931 1.00 75.75 101 SER A C 1
ATOM 808 O O . SER A 1 101 ? 11.165 -11.426 -17.815 1.00 75.75 101 SER A O 1
ATOM 810 N N . GLU A 1 102 ? 11.504 -11.047 -19.996 1.00 83.06 102 GLU A N 1
ATOM 811 C CA . GLU A 1 102 ? 12.958 -11.222 -19.928 1.00 83.06 102 GLU A CA 1
ATOM 812 C C . GLU A 1 102 ? 13.609 -10.266 -18.928 1.00 83.06 102 GLU A C 1
ATOM 814 O O . GLU A 1 102 ? 14.493 -10.659 -18.157 1.00 83.06 102 GLU A O 1
ATOM 819 N N . ARG A 1 103 ? 13.177 -9.001 -18.914 1.00 82.69 103 ARG A N 1
ATOM 820 C CA . ARG A 1 103 ? 13.684 -8.009 -17.964 1.00 82.69 103 ARG A CA 1
ATOM 821 C C . ARG A 1 103 ? 13.334 -8.391 -16.529 1.00 82.69 103 ARG A C 1
ATOM 823 O O . ARG A 1 103 ? 14.196 -8.287 -15.656 1.00 82.69 103 ARG A O 1
ATOM 830 N N . GLY A 1 104 ? 12.109 -8.847 -16.285 1.0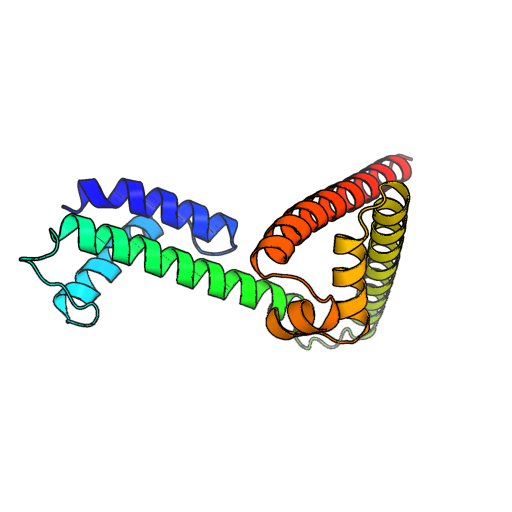0 84.44 104 GLY A N 1
ATOM 831 C CA . GLY A 1 104 ? 11.668 -9.347 -14.986 1.00 84.44 104 GLY A CA 1
ATOM 832 C C . GLY A 1 104 ? 12.526 -10.516 -14.504 1.00 84.44 104 GLY A C 1
ATOM 833 O O . GLY A 1 104 ? 13.027 -10.487 -13.379 1.00 84.44 104 GLY A O 1
ATOM 834 N N . VAL A 1 105 ? 12.786 -11.494 -15.379 1.00 86.56 105 VAL A N 1
ATOM 835 C CA . VAL A 1 105 ? 13.645 -12.653 -15.084 1.00 86.56 105 VAL A CA 1
ATOM 836 C C . VAL A 1 105 ? 15.069 -12.219 -14.725 1.00 86.56 105 VAL A C 1
ATOM 838 O O . VAL A 1 105 ? 15.614 -12.684 -13.722 1.00 86.56 105 VAL A O 1
ATOM 841 N N . ARG A 1 106 ? 15.666 -11.286 -15.482 1.00 89.50 106 ARG A N 1
ATOM 842 C CA . ARG A 1 106 ? 17.012 -10.758 -15.185 1.00 89.50 106 ARG A CA 1
ATOM 843 C C . ARG A 1 106 ? 17.061 -10.034 -13.839 1.00 89.50 106 ARG A C 1
ATOM 845 O O . ARG A 1 106 ? 17.940 -10.319 -13.030 1.00 89.50 106 ARG A O 1
ATOM 852 N N . LEU A 1 107 ? 16.091 -9.161 -13.556 1.00 89.62 107 LEU A N 1
ATOM 853 C CA . LEU A 1 107 ? 16.016 -8.440 -12.278 1.00 89.62 107 LEU A CA 1
ATOM 854 C C . LEU A 1 107 ? 15.835 -9.391 -11.087 1.00 89.62 107 LEU A C 1
ATOM 856 O O . LEU A 1 107 ? 16.428 -9.174 -10.029 1.00 89.62 107 LEU A O 1
ATOM 860 N N . LEU A 1 108 ? 15.040 -10.453 -11.244 1.00 92.12 108 LEU A N 1
ATOM 861 C CA . LEU A 1 108 ? 14.880 -11.484 -10.216 1.00 92.12 108 LEU A CA 1
ATOM 862 C C . LEU A 1 108 ? 16.180 -12.262 -9.982 1.00 92.12 108 LEU A C 1
ATOM 864 O O . LEU A 1 108 ? 16.529 -12.5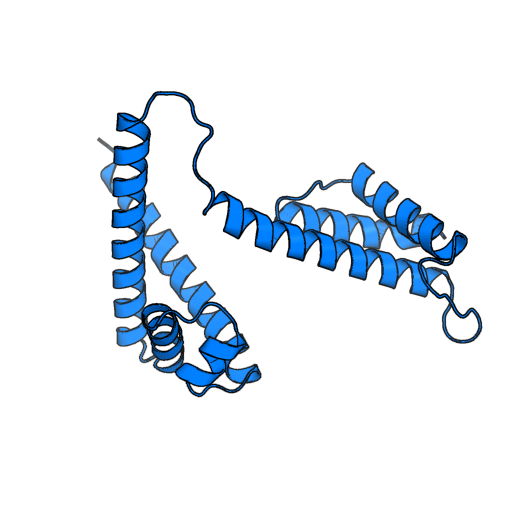21 -8.828 1.00 92.12 108 LEU A O 1
ATOM 868 N N . ALA A 1 109 ? 16.918 -12.598 -11.043 1.00 92.81 109 ALA A N 1
ATOM 869 C CA . ALA A 1 109 ? 18.217 -13.258 -10.933 1.00 92.81 109 ALA A CA 1
ATOM 870 C C . ALA A 1 109 ? 19.247 -12.376 -10.204 1.00 92.81 109 ALA A C 1
ATOM 872 O O . ALA A 1 109 ? 19.885 -12.833 -9.254 1.00 92.81 109 ALA A O 1
ATOM 873 N N . GLU A 1 110 ? 19.347 -11.095 -10.570 1.00 94.19 110 GLU A N 1
ATOM 874 C CA . GLU A 1 110 ? 20.221 -10.120 -9.900 1.00 94.19 110 GLU A CA 1
ATOM 875 C C . GLU A 1 110 ? 19.844 -9.917 -8.428 1.00 94.19 110 GLU A C 1
ATOM 877 O O . GLU A 1 110 ? 20.713 -9.829 -7.553 1.00 94.19 110 GLU A O 1
ATOM 882 N N . LEU A 1 111 ? 18.542 -9.871 -8.128 1.00 95.31 111 LEU A N 1
ATOM 883 C CA . LEU A 1 111 ? 18.047 -9.792 -6.760 1.00 95.31 111 LEU A CA 1
ATOM 884 C C . LEU A 1 111 ? 18.474 -11.015 -5.945 1.00 95.31 111 LEU A C 1
ATOM 886 O O . LEU A 1 111 ? 19.009 -10.840 -4.849 1.00 95.31 111 LEU A O 1
ATOM 890 N N . ARG A 1 112 ? 18.299 -12.232 -6.474 1.00 96.88 112 ARG A N 1
ATOM 891 C CA . ARG A 1 112 ? 18.740 -13.469 -5.806 1.00 96.88 112 ARG A CA 1
ATOM 892 C C . ARG A 1 112 ? 20.237 -13.474 -5.565 1.00 96.88 112 ARG A C 1
ATOM 894 O O . ARG A 1 112 ? 20.666 -13.730 -4.445 1.00 96.88 112 ARG A O 1
ATOM 901 N N . GLU A 1 113 ? 21.028 -13.143 -6.579 1.00 95.62 113 GLU A N 1
ATOM 902 C CA . GLU A 1 113 ? 22.481 -13.102 -6.450 1.00 95.62 113 GLU A CA 1
ATOM 903 C C . GLU A 1 113 ? 22.911 -12.116 -5.358 1.00 95.62 113 GLU A C 1
ATOM 905 O O . GLU A 1 113 ? 23.726 -12.438 -4.490 1.00 95.62 113 GLU A O 1
ATOM 910 N N . ARG A 1 114 ? 22.307 -10.923 -5.339 1.00 96.00 114 ARG A N 1
ATOM 911 C CA . ARG A 1 114 ? 22.565 -9.922 -4.306 1.00 96.00 114 ARG A CA 1
ATOM 912 C C . ARG A 1 114 ? 22.209 -10.429 -2.908 1.00 96.00 114 ARG A C 1
ATOM 914 O O . ARG A 1 114 ? 23.004 -10.236 -1.989 1.00 96.00 114 ARG A O 1
ATOM 921 N N . LEU A 1 115 ? 21.037 -11.036 -2.729 1.00 96.44 115 LEU A N 1
ATOM 922 C CA . LEU A 1 115 ? 20.612 -11.580 -1.434 1.00 96.44 115 LEU A CA 1
ATOM 923 C C . LEU A 1 115 ? 21.565 -12.682 -0.955 1.00 96.44 115 LEU A C 1
ATOM 925 O O . LEU A 1 115 ? 21.964 -12.664 0.208 1.00 96.44 115 LEU A O 1
ATOM 929 N N . THR A 1 116 ? 22.013 -13.559 -1.858 1.00 96.81 116 THR A N 1
ATOM 930 C CA . THR A 1 116 ? 23.016 -14.594 -1.571 1.00 96.81 116 THR A CA 1
ATOM 931 C C . THR A 1 116 ? 24.345 -13.991 -1.121 1.00 96.81 116 THR A C 1
ATOM 933 O O . THR A 1 116 ? 24.879 -14.402 -0.094 1.00 96.81 116 THR A O 1
ATOM 936 N N . ARG A 1 117 ? 24.863 -12.966 -1.816 1.00 96.12 117 ARG A N 1
ATOM 937 C CA . ARG A 1 117 ? 26.108 -12.278 -1.413 1.00 96.12 117 ARG A CA 1
ATOM 938 C C . ARG A 1 117 ? 26.009 -11.629 -0.029 1.00 96.12 117 ARG A C 1
ATOM 940 O O . ARG A 1 117 ? 27.011 -11.539 0.673 1.00 96.12 117 ARG A O 1
ATOM 947 N N . HIS A 1 118 ? 24.822 -11.160 0.354 1.00 94.94 118 HIS A N 1
ATOM 948 C CA . HIS A 1 118 ? 24.573 -10.569 1.672 1.00 94.94 118 HIS A CA 1
ATOM 949 C C . HIS A 1 118 ? 24.166 -11.591 2.748 1.00 94.94 118 HIS A C 1
ATOM 951 O O . HIS A 1 118 ? 24.056 -11.206 3.910 1.00 94.94 118 HIS A O 1
ATOM 957 N N . GLY A 1 119 ? 23.948 -12.861 2.390 1.00 96.12 119 GLY A N 1
ATOM 958 C CA . GLY A 1 119 ? 23.515 -13.907 3.320 1.00 96.12 119 GLY A CA 1
ATOM 959 C C . GLY A 1 119 ? 22.096 -13.720 3.875 1.00 96.12 119 GLY A C 1
ATOM 960 O O . GLY A 1 119 ? 21.817 -14.175 4.983 1.00 96.12 119 GLY A O 1
ATOM 961 N N . ASP A 1 120 ? 21.192 -13.039 3.157 1.00 96.69 120 ASP A N 1
ATOM 962 C CA . ASP A 1 120 ? 19.805 -12.832 3.617 1.00 96.69 120 ASP A CA 1
ATOM 963 C C . ASP A 1 120 ? 18.934 -14.058 3.291 1.00 96.69 120 ASP A C 1
ATOM 965 O O . ASP A 1 120 ? 18.111 -14.049 2.372 1.00 96.69 120 ASP A O 1
ATOM 969 N N . HIS A 1 121 ? 19.154 -15.143 4.040 1.00 96.75 121 HIS A N 1
ATOM 970 C CA . HIS A 1 121 ? 18.467 -16.422 3.846 1.00 96.75 121 HIS A CA 1
ATOM 971 C C . HIS A 1 121 ? 16.945 -16.297 3.966 1.00 96.75 121 HIS A C 1
ATOM 973 O O . HIS A 1 121 ? 16.226 -16.834 3.136 1.00 96.75 121 HIS A O 1
ATOM 979 N N . GLU A 1 122 ? 16.439 -15.521 4.927 1.00 97.50 122 GLU A N 1
ATOM 980 C CA . GLU A 1 122 ? 14.992 -15.336 5.106 1.00 97.50 122 GLU A CA 1
ATOM 981 C C . GLU A 1 122 ? 14.332 -14.695 3.872 1.00 97.50 122 GLU A C 1
ATOM 983 O O . GLU A 1 122 ? 13.199 -15.022 3.524 1.00 97.50 122 GLU A O 1
ATOM 988 N N . ALA A 1 123 ? 15.026 -13.772 3.199 1.00 96.88 123 ALA A N 1
ATOM 989 C CA . ALA A 1 123 ? 14.530 -13.156 1.971 1.00 96.88 123 ALA A CA 1
ATOM 990 C C . ALA A 1 123 ? 14.531 -14.137 0.791 1.00 96.88 123 ALA A C 1
ATOM 992 O O . ALA A 1 123 ? 13.613 -14.096 -0.029 1.00 96.88 123 ALA A O 1
ATOM 993 N N . LEU A 1 124 ? 15.527 -15.026 0.725 1.00 97.31 124 LEU A N 1
ATOM 994 C CA . LEU A 1 124 ? 15.574 -16.106 -0.261 1.00 97.31 124 LEU A CA 1
ATOM 995 C C . LEU A 1 124 ? 14.436 -17.114 -0.050 1.00 97.31 124 LEU A C 1
ATOM 997 O O . LEU A 1 124 ? 13.809 -17.494 -1.032 1.00 97.31 124 LEU A O 1
ATOM 1001 N N . GLU A 1 125 ? 14.098 -17.461 1.195 1.00 97.44 125 GLU A N 1
ATOM 1002 C CA . GLU A 1 125 ? 12.957 -18.341 1.509 1.00 97.44 125 GLU A CA 1
ATOM 1003 C C . GLU A 1 125 ? 11.618 -17.747 1.045 1.00 97.44 125 GLU A C 1
ATOM 1005 O O . GLU A 1 125 ? 10.760 -18.453 0.519 1.00 97.44 125 GLU A O 1
ATOM 1010 N N . ILE A 1 126 ? 11.436 -16.425 1.164 1.00 97.12 126 ILE A N 1
ATOM 1011 C CA . ILE A 1 126 ? 10.245 -15.760 0.613 1.00 97.12 126 ILE A CA 1
ATOM 1012 C C . ILE A 1 126 ? 10.207 -15.865 -0.918 1.00 97.12 126 ILE A C 1
ATOM 1014 O O . ILE A 1 126 ? 9.137 -16.086 -1.480 1.00 97.12 126 ILE A O 1
ATOM 1018 N N . LEU A 1 127 ? 11.344 -15.695 -1.604 1.00 96.25 127 LEU A N 1
ATOM 1019 C CA . LEU A 1 127 ? 11.403 -15.846 -3.063 1.00 96.25 127 LEU A CA 1
ATOM 1020 C C . LEU A 1 127 ? 11.159 -17.297 -3.496 1.00 96.25 127 LEU A C 1
ATOM 1022 O O . LEU A 1 127 ? 10.453 -17.518 -4.473 1.00 96.25 127 LEU A O 1
ATOM 1026 N N . HIS A 1 128 ? 11.681 -18.265 -2.743 1.00 96.56 128 HIS A N 1
ATOM 1027 C CA . HIS A 1 128 ? 11.418 -19.684 -2.952 1.00 96.56 128 HIS A CA 1
ATOM 1028 C C . HIS A 1 128 ? 9.929 -20.014 -2.786 1.00 96.56 128 HIS A C 1
ATOM 1030 O O . HIS A 1 128 ? 9.357 -20.696 -3.628 1.00 96.56 128 HIS A O 1
ATOM 1036 N N . ALA A 1 129 ? 9.258 -19.448 -1.778 1.00 95.81 129 ALA A N 1
ATOM 1037 C CA . ALA A 1 129 ? 7.818 -19.631 -1.611 1.00 95.81 129 ALA A CA 1
ATOM 1038 C C . ALA A 1 129 ? 7.012 -19.139 -2.827 1.00 95.81 129 ALA A C 1
ATOM 1040 O O . ALA A 1 129 ? 6.027 -19.770 -3.205 1.00 95.81 129 ALA A O 1
ATOM 1041 N N . TYR A 1 130 ? 7.432 -18.044 -3.470 1.00 94.19 130 TYR A N 1
ATOM 1042 C CA . TYR A 1 130 ? 6.810 -17.606 -4.723 1.00 94.19 130 TYR A CA 1
ATOM 1043 C C . TYR A 1 130 ? 7.080 -18.571 -5.886 1.00 94.19 130 TYR A C 1
ATOM 1045 O O . TYR A 1 130 ? 6.164 -18.802 -6.673 1.00 94.19 130 TYR A O 1
ATOM 1053 N N . ASP A 1 131 ? 8.276 -19.167 -5.980 1.00 92.75 131 ASP A N 1
ATOM 1054 C CA . ASP A 1 131 ? 8.573 -20.200 -6.991 1.00 92.75 131 ASP A CA 1
ATOM 1055 C C . ASP A 1 131 ? 7.686 -21.441 -6.813 1.00 92.75 131 ASP A C 1
ATOM 1057 O O . ASP A 1 131 ? 7.261 -22.048 -7.794 1.00 92.75 131 ASP A O 1
ATOM 1061 N N . GLU A 1 132 ? 7.362 -21.793 -5.565 1.00 92.19 132 GLU A N 1
ATOM 1062 C CA . GLU A 1 132 ? 6.421 -22.871 -5.234 1.00 92.19 132 GLU A CA 1
ATOM 1063 C C . GLU A 1 132 ? 4.947 -22.494 -5.475 1.00 92.19 132 GLU A C 1
ATOM 1065 O O . GLU A 1 132 ? 4.046 -23.309 -5.270 1.00 92.19 132 GLU A O 1
ATOM 1070 N N . GLY A 1 133 ? 4.678 -21.271 -5.937 1.00 91.69 133 GLY A N 1
ATOM 1071 C CA . GLY A 1 133 ? 3.339 -20.814 -6.290 1.00 91.69 133 GLY A CA 1
ATOM 1072 C C . GLY A 1 133 ? 2.547 -20.214 -5.130 1.00 91.69 133 GLY A C 1
ATOM 1073 O O . GLY A 1 133 ? 1.323 -20.127 -5.222 1.00 91.69 133 GLY A O 1
ATOM 1074 N N . ALA A 1 134 ? 3.198 -19.775 -4.047 1.00 92.62 134 ALA A N 1
ATOM 1075 C CA . ALA A 1 134 ? 2.520 -19.049 -2.976 1.00 92.62 134 ALA A CA 1
ATOM 1076 C C . ALA A 1 134 ? 1.851 -17.771 -3.514 1.00 92.62 134 ALA A C 1
ATOM 1078 O O . ALA A 1 134 ? 2.511 -16.896 -4.076 1.00 92.62 134 ALA A O 1
ATOM 1079 N N . GLN A 1 135 ? 0.538 -17.632 -3.302 1.00 87.44 135 GLN A N 1
ATOM 1080 C CA . GLN A 1 135 ? -0.227 -16.463 -3.764 1.00 87.44 135 GLN A CA 1
ATOM 1081 C C . GLN A 1 135 ? -0.671 -15.555 -2.617 1.00 87.44 135 GLN A C 1
ATOM 1083 O O . GLN A 1 135 ? -0.932 -14.367 -2.821 1.00 87.44 135 GLN A O 1
ATOM 1088 N N . THR A 1 136 ? -0.761 -16.085 -1.396 1.00 90.94 136 THR A N 1
ATOM 1089 C CA . THR A 1 136 ? -1.192 -15.324 -0.224 1.00 90.94 136 THR A CA 1
ATOM 1090 C C . THR A 1 136 ? -0.092 -15.217 0.826 1.00 90.94 136 THR A C 1
ATOM 1092 O O . THR A 1 136 ? 0.822 -16.034 0.911 1.00 90.94 136 THR A O 1
ATOM 1095 N N . LYS A 1 137 ? -0.207 -14.214 1.707 1.00 92.44 137 LYS A N 1
ATOM 1096 C CA . LYS A 1 137 ? 0.683 -14.088 2.872 1.00 92.44 137 LYS A CA 1
ATOM 1097 C C . LYS A 1 137 ? 0.658 -15.350 3.743 1.00 92.44 137 LYS A C 1
ATOM 1099 O O . LYS A 1 137 ? 1.686 -15.693 4.308 1.00 92.44 137 LYS A O 1
ATOM 1104 N N . ALA A 1 138 ? -0.493 -16.009 3.882 1.00 92.38 138 ALA A N 1
ATOM 1105 C CA . ALA A 1 138 ? -0.598 -17.228 4.679 1.00 92.38 138 ALA A CA 1
ATOM 1106 C C . ALA A 1 138 ? 0.237 -18.364 4.068 1.00 92.38 138 ALA A C 1
ATOM 1108 O O . ALA A 1 138 ? 0.981 -19.014 4.800 1.00 92.38 138 ALA A O 1
ATOM 1109 N N . ASP A 1 139 ? 0.191 -18.518 2.742 1.00 92.31 139 ASP A N 1
ATOM 1110 C CA . ASP A 1 139 ? 0.979 -19.521 2.014 1.00 92.31 139 ASP A CA 1
ATOM 1111 C C . ASP A 1 139 ? 2.476 -19.259 2.178 1.00 92.31 139 ASP A C 1
ATOM 1113 O O . ASP A 1 139 ? 3.222 -20.161 2.542 1.00 92.31 139 ASP A O 1
ATOM 1117 N N . ILE A 1 140 ? 2.906 -18.001 2.016 1.00 95.62 140 ILE A N 1
ATOM 1118 C CA . ILE A 1 140 ? 4.315 -17.620 2.181 1.00 95.62 140 ILE A CA 1
ATOM 1119 C C . ILE A 1 140 ? 4.796 -17.917 3.602 1.00 95.62 140 ILE A C 1
ATOM 1121 O O . ILE A 1 140 ? 5.877 -18.466 3.777 1.00 95.62 140 ILE A O 1
ATOM 1125 N N . LEU A 1 141 ? 4.009 -17.567 4.626 1.00 96.06 141 LEU A N 1
ATOM 1126 C CA . LEU A 1 141 ? 4.369 -17.862 6.016 1.00 96.06 141 LEU A CA 1
ATOM 1127 C C . LEU A 1 141 ? 4.488 -19.369 6.265 1.00 96.06 141 LEU A C 1
ATOM 1129 O O . LEU A 1 141 ? 5.386 -19.784 6.995 1.00 96.06 141 LEU A O 1
ATOM 1133 N N . SER A 1 142 ? 3.598 -20.162 5.661 1.00 96.75 142 SER A N 1
ATOM 1134 C CA . SER A 1 142 ? 3.595 -21.620 5.782 1.00 96.75 142 SER A CA 1
ATOM 1135 C C . SER A 1 142 ? 4.799 -22.255 5.087 1.00 96.75 142 SER A C 1
ATOM 1137 O O . SER A 1 142 ? 5.477 -23.077 5.693 1.00 96.75 142 SER A O 1
ATOM 1139 N N . ILE A 1 143 ? 5.072 -21.873 3.838 1.00 96.25 143 ILE A N 1
ATOM 1140 C CA . ILE A 1 143 ? 6.141 -22.451 3.013 1.00 96.25 143 ILE A CA 1
ATOM 1141 C C . ILE A 1 143 ? 7.517 -22.013 3.519 1.00 96.25 143 ILE A C 1
ATOM 1143 O O . ILE A 1 143 ? 8.376 -22.848 3.776 1.00 96.25 143 ILE A O 1
ATOM 1147 N N . ALA A 1 144 ? 7.709 -20.712 3.755 1.00 95.44 144 ALA A N 1
ATOM 1148 C CA . ALA A 1 144 ? 8.980 -20.166 4.235 1.00 95.44 144 ALA A CA 1
ATOM 1149 C C . ALA A 1 144 ? 9.216 -20.403 5.742 1.00 95.44 144 ALA A C 1
ATOM 1151 O O . ALA A 1 144 ? 10.232 -19.970 6.284 1.00 95.44 144 ALA A O 1
ATOM 1152 N N . ASN A 1 145 ? 8.265 -21.036 6.444 1.00 97.12 145 ASN A N 1
ATOM 1153 C CA . ASN A 1 145 ? 8.299 -21.283 7.889 1.00 97.12 145 ASN A CA 1
ATOM 1154 C C . ASN A 1 145 ? 8.627 -20.020 8.717 1.00 97.12 145 ASN A C 1
ATOM 1156 O O . ASN A 1 145 ? 9.464 -20.023 9.625 1.00 97.12 145 ASN A O 1
ATOM 1160 N N . LEU A 1 146 ? 7.976 -18.902 8.384 1.00 96.19 146 LEU A N 1
ATOM 1161 C CA . LEU A 1 146 ? 8.223 -17.604 9.013 1.00 96.19 146 LEU A CA 1
ATOM 1162 C C . LEU A 1 146 ? 7.099 -17.211 9.969 1.00 96.19 146 LEU A C 1
ATOM 1164 O O . LEU A 1 146 ? 5.916 -17.455 9.736 1.00 96.19 146 LEU A O 1
ATOM 1168 N N . SER A 1 147 ? 7.458 -16.474 11.021 1.00 97.44 147 SER A N 1
ATOM 1169 C CA . SER A 1 147 ? 6.463 -15.744 11.806 1.00 97.44 147 SER A CA 1
ATOM 1170 C C . SER A 1 147 ? 5.945 -14.527 11.026 1.00 97.44 147 SER A C 1
ATOM 1172 O O . SER A 1 147 ? 6.675 -13.917 10.240 1.00 97.44 147 SER A O 1
ATOM 1174 N N . SER A 1 148 ? 4.707 -14.096 11.296 1.00 95.12 148 SER A N 1
ATOM 1175 C CA . SER A 1 148 ? 4.125 -12.896 10.663 1.00 95.12 148 SER A CA 1
ATOM 1176 C C . SER A 1 148 ? 4.980 -11.639 10.880 1.00 95.12 148 SER A C 1
ATOM 1178 O O . SER A 1 148 ? 5.118 -10.819 9.974 1.00 95.12 148 SER A O 1
ATOM 1180 N N . MET A 1 149 ? 5.597 -11.501 12.059 1.00 95.19 149 MET A N 1
ATOM 1181 C CA . MET A 1 149 ? 6.490 -10.382 12.368 1.00 95.19 149 MET A CA 1
ATOM 1182 C C . MET A 1 149 ? 7.813 -10.473 11.595 1.00 95.19 149 MET A C 1
ATOM 1184 O O . MET A 1 149 ? 8.293 -9.458 11.088 1.00 95.19 149 MET A O 1
ATOM 1188 N N . THR A 1 150 ? 8.391 -11.674 11.483 1.00 96.12 150 THR A N 1
ATOM 1189 C CA . THR A 1 150 ? 9.606 -11.912 10.689 1.00 96.12 150 THR A CA 1
ATOM 1190 C C . THR A 1 150 ? 9.350 -11.564 9.228 1.00 96.12 150 THR A C 1
ATOM 1192 O O . THR A 1 150 ? 10.094 -10.774 8.657 1.00 96.12 150 THR A O 1
ATOM 1195 N N . TYR A 1 151 ? 8.236 -12.032 8.662 1.00 95.94 151 TYR A N 1
ATOM 1196 C CA . TYR A 1 151 ? 7.837 -11.719 7.292 1.00 95.94 151 TYR A CA 1
ATOM 1197 C C . TYR A 1 151 ? 7.787 -10.215 7.005 1.00 95.94 151 TYR A C 1
ATOM 1199 O O . TYR A 1 151 ? 8.348 -9.779 6.006 1.00 95.94 151 TYR A O 1
ATOM 1207 N N . GLU A 1 152 ? 7.181 -9.392 7.870 1.00 94.12 152 GLU A N 1
ATOM 1208 C CA . GLU A 1 152 ? 7.121 -7.941 7.617 1.00 94.12 152 GLU A CA 1
ATOM 1209 C C . GLU A 1 152 ? 8.516 -7.295 7.600 1.00 94.12 152 GLU A C 1
ATOM 1211 O O . GLU A 1 152 ? 8.796 -6.428 6.767 1.00 94.12 152 GLU A O 1
ATOM 1216 N N . ARG A 1 153 ? 9.423 -7.745 8.477 1.00 95.19 153 ARG A N 1
ATOM 1217 C CA . ARG A 1 153 ? 10.815 -7.271 8.493 1.00 95.19 153 ARG A CA 1
ATOM 1218 C C . ARG A 1 153 ? 11.562 -7.685 7.230 1.00 95.19 153 ARG A C 1
ATOM 1220 O O . ARG A 1 153 ? 12.207 -6.842 6.611 1.00 95.19 153 ARG A O 1
ATOM 1227 N N . VAL A 1 154 ? 11.464 -8.957 6.849 1.00 95.50 154 VAL A N 1
ATOM 1228 C CA . VAL A 1 154 ? 12.114 -9.503 5.650 1.00 95.50 154 VAL A CA 1
ATOM 1229 C C . VAL A 1 154 ? 11.576 -8.812 4.401 1.00 95.50 154 VAL A C 1
ATOM 1231 O O . VAL A 1 154 ? 12.349 -8.360 3.565 1.00 95.50 154 VAL A O 1
ATOM 1234 N N . ARG A 1 155 ? 10.258 -8.618 4.306 1.00 94.25 155 ARG A N 1
ATOM 1235 C CA . ARG A 1 155 ? 9.611 -7.920 3.192 1.00 94.25 155 ARG A CA 1
ATOM 1236 C C . ARG A 1 155 ? 10.098 -6.479 3.044 1.00 94.25 155 ARG A C 1
ATOM 1238 O O . ARG A 1 155 ? 10.323 -6.025 1.923 1.00 94.25 155 ARG A O 1
ATOM 1245 N N . ALA A 1 156 ? 10.295 -5.759 4.150 1.00 88.56 156 ALA A N 1
ATOM 1246 C CA . ALA A 1 156 ? 10.868 -4.415 4.113 1.00 88.56 156 ALA A CA 1
ATOM 1247 C C . ALA A 1 156 ? 12.307 -4.418 3.561 1.00 88.56 156 ALA A C 1
ATOM 1249 O O . ALA A 1 156 ? 12.641 -3.568 2.730 1.00 88.56 156 ALA A O 1
ATOM 1250 N N . ARG A 1 157 ? 13.137 -5.394 3.964 1.00 93.88 157 ARG A N 1
ATOM 1251 C CA . ARG A 1 157 ? 14.498 -5.575 3.422 1.00 93.88 157 ARG A CA 1
ATOM 1252 C C . ARG A 1 157 ? 14.474 -5.950 1.943 1.00 93.88 157 ARG A C 1
ATOM 1254 O O . ARG A 1 157 ? 15.155 -5.309 1.149 1.00 93.88 157 ARG A O 1
ATOM 1261 N N . LEU A 1 158 ? 13.644 -6.915 1.553 1.00 91.69 158 LEU A N 1
ATOM 1262 C CA . LEU A 1 158 ? 13.479 -7.352 0.166 1.00 91.69 158 LEU A CA 1
ATOM 1263 C C . LEU A 1 158 ? 13.070 -6.182 -0.739 1.00 91.69 158 LEU A C 1
ATOM 1265 O O . LEU A 1 158 ? 13.651 -5.985 -1.802 1.00 91.69 158 LEU A O 1
ATOM 1269 N N . CYS A 1 159 ? 12.140 -5.339 -0.279 1.00 92.50 159 CYS A N 1
ATOM 1270 C CA . CYS A 1 159 ? 11.745 -4.117 -0.980 1.00 92.50 159 CYS A CA 1
ATOM 1271 C C . CYS A 1 159 ? 12.920 -3.140 -1.153 1.00 92.50 159 CYS A C 1
ATOM 1273 O O . CYS A 1 159 ? 13.075 -2.529 -2.212 1.00 92.50 159 CYS A O 1
ATOM 1275 N N . TRP A 1 160 ? 13.772 -2.997 -0.135 1.00 92.25 160 TRP A N 1
ATOM 1276 C CA . TRP A 1 160 ? 14.986 -2.194 -0.247 1.00 92.25 160 TRP A CA 1
ATOM 1277 C C . TRP A 1 160 ? 15.963 -2.779 -1.279 1.00 92.25 160 TRP A C 1
ATOM 1279 O O . TRP A 1 160 ? 16.404 -2.039 -2.158 1.00 92.25 160 TRP A O 1
ATOM 1289 N N . HIS A 1 161 ? 16.238 -4.087 -1.241 1.00 90.88 161 HIS A N 1
ATOM 1290 C CA . HIS A 1 161 ? 17.118 -4.755 -2.208 1.00 90.88 161 HIS A CA 1
ATOM 1291 C C . HIS A 1 161 ? 16.602 -4.630 -3.646 1.00 90.88 161 HIS A C 1
ATOM 1293 O O . HIS A 1 161 ? 17.366 -4.242 -4.529 1.00 90.88 161 HIS A O 1
ATOM 1299 N N . ALA A 1 162 ? 15.306 -4.861 -3.871 1.00 89.88 162 ALA A N 1
ATOM 1300 C CA . ALA A 1 162 ? 14.680 -4.724 -5.184 1.00 89.88 162 ALA A CA 1
ATOM 1301 C C . ALA A 1 162 ? 14.827 -3.301 -5.750 1.00 89.88 162 ALA A C 1
ATOM 1303 O O . ALA A 1 162 ? 15.136 -3.126 -6.926 1.00 89.88 162 ALA A O 1
ATOM 1304 N N . ARG A 1 163 ? 14.690 -2.264 -4.908 1.00 89.94 163 ARG A N 1
ATOM 1305 C CA . ARG A 1 163 ? 14.930 -0.873 -5.333 1.00 89.94 163 ARG A CA 1
ATOM 1306 C C . ARG A 1 163 ? 16.383 -0.616 -5.719 1.00 89.94 163 ARG A C 1
ATOM 1308 O O . ARG A 1 163 ? 16.618 0.148 -6.647 1.00 89.94 163 ARG A O 1
ATOM 1315 N N . GLN A 1 164 ? 17.344 -1.208 -5.009 1.00 90.06 164 GLN A N 1
ATOM 1316 C CA . GLN A 1 164 ? 18.763 -1.054 -5.347 1.00 90.06 164 GLN A CA 1
ATOM 1317 C C . GLN A 1 164 ? 19.092 -1.715 -6.685 1.00 90.06 164 GLN A C 1
ATOM 1319 O O . GLN A 1 164 ? 19.768 -1.102 -7.503 1.00 90.06 164 GLN A O 1
ATOM 1324 N N . VAL A 1 165 ? 18.578 -2.926 -6.920 1.00 91.00 165 VAL A N 1
ATOM 1325 C CA . VAL A 1 165 ? 18.739 -3.642 -8.195 1.00 91.00 165 VAL A CA 1
ATOM 1326 C C . VAL A 1 165 ? 18.114 -2.843 -9.339 1.00 91.00 165 VAL A C 1
ATOM 1328 O O . VAL A 1 165 ? 18.790 -2.550 -10.319 1.00 91.00 165 VAL A O 1
ATOM 1331 N N . LYS A 1 166 ? 16.872 -2.368 -9.171 1.00 88.44 166 LYS A N 1
ATOM 1332 C CA . LYS A 1 166 ? 16.201 -1.530 -10.174 1.00 88.44 166 LYS A CA 1
ATOM 1333 C C . LYS A 1 166 ? 17.017 -0.279 -10.522 1.00 88.44 166 LYS A C 1
ATOM 1335 O O . LYS A 1 166 ? 17.282 -0.048 -11.696 1.00 88.44 166 LYS A O 1
ATOM 1340 N N . ARG A 1 167 ? 17.476 0.474 -9.517 1.00 89.56 167 ARG A N 1
ATOM 1341 C CA . ARG A 1 167 ? 18.298 1.679 -9.729 1.00 89.56 167 ARG A CA 1
ATOM 1342 C C . ARG A 1 167 ? 19.612 1.379 -10.447 1.00 89.56 167 ARG A C 1
ATOM 1344 O O . ARG A 1 167 ? 19.985 2.122 -11.343 1.00 89.56 167 ARG A O 1
ATOM 1351 N N . ALA A 1 168 ? 20.298 0.300 -10.070 1.00 89.62 168 ALA A N 1
ATOM 1352 C CA . ALA A 1 168 ? 21.529 -0.111 -10.741 1.00 89.62 168 ALA A CA 1
ATOM 1353 C C . ALA A 1 168 ? 21.276 -0.475 -12.216 1.00 89.62 168 ALA A C 1
ATOM 1355 O O . ALA A 1 168 ? 22.042 -0.070 -13.084 1.00 89.62 168 ALA A O 1
ATOM 1356 N N . SER A 1 169 ? 20.166 -1.165 -12.506 1.00 88.69 169 SER A N 1
ATOM 1357 C CA . SER A 1 169 ? 19.773 -1.509 -13.880 1.00 88.69 169 SER A CA 1
ATOM 1358 C C . SER A 1 169 ? 19.405 -0.287 -14.734 1.00 88.69 169 SER A C 1
ATOM 1360 O O . SER A 1 169 ? 19.596 -0.303 -15.947 1.00 88.69 169 SER A O 1
ATOM 1362 N N . GLU A 1 170 ? 18.865 0.768 -14.115 1.00 87.38 170 GLU A N 1
ATOM 1363 C CA . GLU A 1 170 ? 18.515 2.025 -14.787 1.00 87.38 170 GLU A CA 1
ATOM 1364 C C . GLU A 1 170 ? 19.771 2.848 -15.100 1.00 87.38 170 GLU A C 1
ATOM 1366 O O . GLU A 1 170 ? 19.924 3.291 -16.234 1.00 87.38 170 GLU A O 1
ATOM 1371 N N . ALA A 1 171 ? 20.716 2.947 -14.158 1.00 86.12 171 ALA A N 1
ATOM 1372 C CA . ALA A 1 171 ? 21.986 3.647 -14.367 1.00 86.12 171 ALA A CA 1
ATOM 1373 C C . ALA A 1 171 ? 22.819 3.041 -15.514 1.00 86.12 171 ALA A C 1
ATOM 1375 O O . ALA A 1 171 ? 23.320 3.766 -16.366 1.00 86.12 171 ALA A O 1
ATOM 1376 N N . LEU A 1 172 ? 22.894 1.706 -15.598 1.00 82.62 172 LEU A N 1
ATOM 1377 C CA . LEU A 1 172 ? 23.596 1.021 -16.694 1.00 82.62 172 LEU A CA 1
ATOM 1378 C C . LEU A 1 172 ? 22.975 1.306 -18.070 1.00 82.62 172 LEU A C 1
ATOM 1380 O O . LEU A 1 172 ? 23.683 1.313 -19.072 1.00 82.62 172 LEU A O 1
ATOM 1384 N N . ARG A 1 173 ? 21.657 1.541 -18.136 1.00 81.56 173 ARG A N 1
ATOM 1385 C CA . ARG A 1 173 ? 20.981 1.888 -19.394 1.00 81.56 173 ARG A CA 1
ATOM 1386 C C . ARG A 1 173 ? 21.316 3.299 -19.852 1.00 81.56 173 ARG A C 1
ATOM 1388 O O . ARG A 1 173 ? 21.528 3.490 -21.046 1.00 81.56 173 ARG A O 1
ATOM 1395 N N . GLU A 1 174 ? 21.363 4.251 -18.922 1.00 80.00 174 GLU A N 1
ATOM 1396 C CA . GLU A 1 174 ? 21.727 5.642 -19.210 1.00 80.00 174 GLU A CA 1
ATOM 1397 C C . GLU A 1 174 ? 23.155 5.726 -19.776 1.00 80.00 174 GLU A C 1
ATOM 1399 O O . GLU A 1 174 ? 23.357 6.374 -20.799 1.00 80.00 174 GLU A O 1
ATOM 1404 N N . GLU A 1 175 ? 24.104 4.962 -19.221 1.00 78.19 175 GLU A N 1
ATOM 1405 C CA . GLU A 1 175 ? 25.490 4.889 -19.719 1.00 78.19 175 GLU A CA 1
ATOM 1406 C C . GLU A 1 175 ? 25.610 4.254 -21.117 1.00 78.19 175 GLU A C 1
ATOM 1408 O O . GLU A 1 175 ? 26.450 4.661 -21.913 1.00 78.19 175 GLU A O 1
ATOM 1413 N N . THR A 1 176 ? 24.763 3.275 -21.456 1.00 76.75 176 THR A N 1
ATOM 1414 C CA . THR A 1 176 ? 24.756 2.651 -22.798 1.00 76.75 176 THR A CA 1
ATOM 1415 C C . THR A 1 176 ? 23.986 3.440 -23.861 1.00 76.75 176 THR A C 1
ATOM 1417 O O . THR A 1 176 ? 23.997 3.048 -25.027 1.00 76.75 176 THR A O 1
ATOM 1420 N N . SER A 1 177 ? 23.287 4.511 -23.471 1.00 71.81 177 SER A N 1
ATOM 1421 C CA . SER A 1 177 ? 22.443 5.314 -24.364 1.00 71.81 177 SER A CA 1
ATOM 1422 C C . SER A 1 177 ? 23.070 6.658 -24.766 1.00 71.81 177 SER A C 1
ATOM 1424 O O . SER A 1 177 ? 22.446 7.388 -25.541 1.00 71.81 177 SER A O 1
ATOM 1426 N N . GLU A 1 178 ? 24.271 6.988 -24.279 1.00 52.84 178 GLU A N 1
ATOM 1427 C CA . GLU A 1 178 ? 25.077 8.104 -24.793 1.00 52.84 178 GLU A CA 1
ATOM 1428 C C . GLU A 1 178 ? 25.927 7.634 -26.001 1.00 52.84 178 GLU A C 1
ATOM 1430 O O . GLU A 1 178 ? 26.681 6.668 -25.863 1.00 52.84 178 GLU A O 1
ATOM 1435 N N . PRO A 1 179 ? 25.772 8.251 -27.192 1.00 57.66 179 PRO A N 1
ATOM 1436 C CA . PRO A 1 179 ? 26.479 7.877 -28.423 1.00 57.66 179 PRO A CA 1
ATOM 1437 C C . PRO A 1 179 ? 27.941 8.341 -28.492 1.00 57.66 179 PRO A C 1
ATOM 1439 O O . PRO A 1 179 ? 28.263 9.419 -27.940 1.00 57.66 179 PRO A O 1
#

pLDDT: mean 86.38, std 14.91, range [43.19, 97.56]

Radius of gyration: 22.1 Å; chains: 1; bounding box: 53×46×59 Å

Sequence (179 aa):
MLRRCLPVATRCAQWIAQCGGMGGELRARELVQDALADTRMGMLAWDPESKPLEAHIIDAIRWRARDESRQRQRTVWLDEARAPELTDDSAWDREQAEAESERGVRLLAELRERLTRHGDHEALEILHAYDEGAQTKADILSIANLSSMTYERVRARLCWHARQVKRASEALREETSEP

Secondary structure (DSSP, 8-state):
-HHHHHHHHHHHHHHHHHTTS--HHHHHHHHHHHHHHHHHHTSS---TTTS-HHHHHHHHHHHHHHHHHHHHHHHHHHHSSS-----S-TTHHHHHHHHHHHHHHHHHHHHHHHHHHHT-HHHHHHHHHHHTT--SHHHHHHHTT--HHHHHHHHHHHHHHHHHHHHHHHHHHHHHT--